Protein AF-A0A962HS28-F1 (afdb_monomer)

Radius of gyration: 61.49 Å; Cα contacts (8 Å, |Δi|>4): 26; chains: 1; bounding box: 131×37×150 Å

Foldseek 3Di:
DDDDDDDDDDDDDDDDDDDDDDDDDDDDPDDDDDDDPPPVVVVVVVVVVVVVVVCVVVVVVVVPPDDPDDDDDDDDDDDDDDDDPDDFAWPDAPDDPPDDDDPPDDGTDTDD

pLDDT: mean 78.79, std 16.33, range [39.31, 96.62]

Mean predicted aligned error: 19.33 Å

Solvent-accessible surface area (backbone atoms only — not comparable to full-atom values): 8272 Å² total; per-residue (Å²): 136,92,80,85,82,88,78,86,80,91,82,89,84,84,89,82,85,88,88,82,88,77,85,82,75,84,80,75,95,76,73,76,92,83,88,75,76,87,58,61,65,59,51,53,54,50,52,52,50,52,51,53,52,50,51,51,52,52,51,50,54,58,70,66,50,75,74,81,84,82,83,85,81,83,91,84,75,94,81,81,87,88,74,77,96,63,96,58,48,79,70,44,77,73,66,61,93,89,60,88,80,58,95,90,60,78,53,64,44,72,46,126

Structure (mmCIF, N/CA/C/O backbone):
data_AF-A0A962HS28-F1
#
_entry.id   AF-A0A962HS28-F1
#
loop_
_atom_site.group_PDB
_atom_site.id
_atom_site.type_symbol
_atom_site.label_atom_id
_atom_site.label_alt_id
_atom_site.label_comp_id
_atom_site.label_asym_id
_atom_site.label_entity_id
_atom_site.label_seq_id
_atom_site.pdbx_PDB_ins_code
_atom_site.Cartn_x
_atom_site.Cartn_y
_atom_site.Cartn_z
_atom_site.occupancy
_atom_site.B_iso_or_equiv
_atom_site.auth_seq_id
_atom_site.auth_comp_id
_atom_site.auth_asym_id
_atom_site.auth_atom_id
_atom_site.pdbx_PDB_model_num
ATOM 1 N N . MET A 1 1 ? 112.274 -10.696 -105.147 1.00 39.31 1 MET A N 1
ATOM 2 C CA . MET A 1 1 ? 111.661 -9.744 -106.093 1.00 39.31 1 MET A CA 1
ATOM 3 C C . MET A 1 1 ? 110.354 -10.392 -106.509 1.00 39.31 1 MET A C 1
ATOM 5 O O . MET A 1 1 ? 110.394 -11.550 -106.894 1.00 39.31 1 MET A O 1
ATOM 9 N N . SER A 1 2 ? 109.235 -9.746 -106.188 1.00 45.59 2 SER A N 1
ATOM 10 C CA . SER A 1 2 ? 107.876 -10.298 -106.221 1.00 45.59 2 SER A CA 1
ATOM 11 C C . SER A 1 2 ? 107.462 -10.782 -107.602 1.00 45.59 2 SER A C 1
ATOM 13 O O . SER A 1 2 ? 107.682 -10.041 -108.546 1.00 45.59 2 SER A O 1
ATOM 15 N N . GLU A 1 3 ? 106.773 -11.921 -107.669 1.00 48.97 3 GLU A N 1
ATOM 16 C CA . GLU A 1 3 ? 105.760 -12.237 -108.684 1.00 48.97 3 GLU A CA 1
ATOM 17 C C . GLU A 1 3 ? 104.907 -13.400 -108.146 1.00 48.97 3 GLU A C 1
ATOM 19 O O . GLU A 1 3 ? 105.395 -14.502 -107.913 1.00 48.97 3 GLU A O 1
ATOM 24 N N . SER A 1 4 ? 103.651 -13.102 -107.811 1.00 51.66 4 SER A N 1
ATOM 25 C CA . SER A 1 4 ? 102.660 -14.042 -107.285 1.00 51.66 4 SER A CA 1
ATOM 26 C C . SER A 1 4 ? 101.975 -14.781 -108.432 1.00 51.66 4 SER A C 1
ATOM 28 O O . SER A 1 4 ? 101.343 -14.149 -109.280 1.00 51.66 4 SER A O 1
ATOM 30 N N . GLU A 1 5 ? 102.090 -16.108 -108.422 1.00 54.47 5 GLU A N 1
ATOM 31 C CA . GLU A 1 5 ? 101.450 -17.031 -109.356 1.00 54.47 5 GLU A CA 1
ATOM 32 C C . GLU A 1 5 ? 99.915 -17.008 -109.279 1.00 54.47 5 GLU A C 1
ATOM 34 O O . GLU A 1 5 ? 99.293 -17.122 -108.223 1.00 54.47 5 GLU A O 1
ATOM 39 N N . THR A 1 6 ? 99.339 -16.912 -110.471 1.00 57.06 6 THR A N 1
ATOM 40 C CA . THR A 1 6 ? 98.038 -17.403 -110.925 1.00 57.06 6 THR A CA 1
ATOM 41 C C . THR A 1 6 ? 97.716 -18.826 -110.455 1.00 57.06 6 THR A C 1
ATOM 43 O O . THR A 1 6 ? 98.525 -19.727 -110.647 1.00 57.06 6 THR A O 1
ATOM 46 N N . SER A 1 7 ? 96.478 -19.069 -110.005 1.00 55.09 7 SER A N 1
ATOM 47 C CA . SER A 1 7 ? 95.701 -20.282 -110.335 1.00 55.09 7 SER A CA 1
ATOM 48 C C . SER A 1 7 ? 94.242 -20.138 -109.885 1.00 55.09 7 SER A C 1
ATOM 50 O O . SER A 1 7 ? 93.954 -20.052 -108.695 1.00 55.09 7 SER A O 1
ATOM 52 N N . GLY A 1 8 ? 93.316 -20.109 -110.851 1.00 52.88 8 GLY A N 1
ATOM 53 C CA . GLY A 1 8 ? 91.923 -20.539 -110.634 1.00 52.88 8 GLY A CA 1
ATOM 54 C C . GLY A 1 8 ? 91.839 -22.080 -110.645 1.00 52.88 8 GLY A C 1
ATOM 55 O O . GLY A 1 8 ? 92.879 -22.714 -110.463 1.00 52.88 8 GLY A O 1
ATOM 56 N N . PRO A 1 9 ? 90.700 -22.726 -110.973 1.00 56.81 9 PRO A N 1
ATOM 57 C CA . PRO A 1 9 ? 89.379 -22.177 -111.295 1.00 56.81 9 PRO A CA 1
ATOM 58 C C . PRO A 1 9 ? 88.183 -22.979 -110.695 1.00 56.81 9 PRO A C 1
ATOM 60 O O . PRO A 1 9 ? 88.342 -24.030 -110.085 1.00 56.81 9 PRO A O 1
ATOM 63 N N . ASP A 1 10 ? 86.984 -22.423 -110.881 1.00 52.59 10 ASP A N 1
ATOM 64 C CA . ASP A 1 10 ? 85.678 -23.061 -111.145 1.00 52.59 10 ASP A CA 1
ATOM 65 C C . ASP A 1 10 ? 85.359 -24.491 -110.635 1.00 52.59 10 ASP A C 1
ATOM 67 O O . ASP A 1 10 ? 85.897 -25.488 -111.117 1.00 52.59 10 ASP A O 1
ATOM 71 N N . ALA A 1 11 ? 84.330 -24.593 -109.780 1.00 57.75 11 ALA A N 1
ATOM 72 C CA . ALA A 1 11 ? 83.469 -25.775 -109.677 1.00 57.75 11 ALA A CA 1
ATOM 73 C C . ALA A 1 11 ? 82.067 -25.399 -109.154 1.00 57.75 11 ALA A C 1
ATOM 75 O O . ALA A 1 11 ? 81.815 -25.314 -107.953 1.00 57.75 11 ALA A O 1
ATOM 76 N N . GLN A 1 12 ? 81.159 -25.177 -110.107 1.00 55.53 12 GLN A N 1
ATOM 77 C CA . GLN A 1 12 ? 79.698 -25.304 -110.029 1.00 55.53 12 GLN A CA 1
ATOM 78 C C . GLN A 1 12 ? 79.141 -26.146 -108.854 1.00 55.53 12 GLN A C 1
ATOM 80 O O . GLN A 1 12 ? 79.532 -27.301 -108.688 1.00 55.53 12 GLN A O 1
ATOM 85 N N . ARG A 1 13 ? 78.034 -25.693 -108.236 1.00 58.25 13 ARG A N 1
ATOM 86 C CA . ARG A 1 13 ? 76.673 -26.152 -108.614 1.00 58.25 13 ARG A CA 1
ATOM 87 C C . ARG A 1 13 ? 75.525 -25.346 -107.955 1.00 58.25 13 ARG A C 1
ATOM 89 O O . ARG A 1 13 ? 75.771 -24.659 -106.969 1.00 58.25 13 ARG A O 1
ATOM 96 N N . PRO A 1 14 ? 74.312 -25.394 -108.550 1.00 58.03 14 PRO A N 1
ATOM 97 C CA . PRO A 1 14 ? 73.219 -24.436 -108.370 1.00 58.03 14 PRO A CA 1
ATOM 98 C C . PRO A 1 14 ? 72.069 -24.963 -107.482 1.00 58.03 14 PRO A C 1
ATOM 100 O O . PRO A 1 14 ? 72.116 -26.097 -107.014 1.00 58.03 14 PRO A O 1
ATOM 103 N N . ASP A 1 15 ? 71.024 -24.132 -107.360 1.00 49.59 15 ASP A N 1
ATOM 104 C CA . ASP A 1 15 ? 69.673 -24.411 -106.833 1.00 49.59 15 ASP A CA 1
ATOM 105 C C . ASP A 1 15 ? 69.594 -24.464 -105.285 1.00 49.59 15 ASP A C 1
ATOM 107 O O . ASP A 1 15 ? 70.448 -25.033 -104.623 1.00 49.59 15 ASP A O 1
ATOM 111 N N . THR A 1 16 ? 68.657 -23.833 -104.570 1.00 58.38 16 THR A N 1
ATOM 112 C CA . THR A 1 16 ? 67.208 -23.696 -104.782 1.00 58.38 16 THR A CA 1
ATOM 113 C C . THR A 1 16 ? 66.622 -22.583 -103.880 1.00 58.38 16 THR A C 1
ATOM 115 O O . THR A 1 16 ? 66.887 -22.574 -102.681 1.00 58.38 16 THR A O 1
ATOM 118 N N . THR A 1 17 ? 65.736 -21.745 -104.436 1.00 63.81 17 THR A N 1
ATOM 119 C CA . THR A 1 17 ? 64.476 -21.263 -103.805 1.00 63.81 17 THR A CA 1
ATOM 120 C C . THR A 1 17 ? 64.515 -20.293 -102.592 1.00 63.81 17 THR A C 1
ATOM 122 O O . THR A 1 17 ? 64.796 -20.710 -101.471 1.00 63.81 17 THR A O 1
ATOM 125 N N . PRO A 1 18 ? 64.059 -19.027 -102.742 1.00 68.00 18 PRO A N 1
ATOM 126 C CA . PRO A 1 18 ? 63.302 -18.298 -101.699 1.00 68.00 18 PRO A CA 1
ATOM 127 C C . PRO A 1 18 ? 61.800 -18.687 -101.788 1.00 68.00 18 PRO A C 1
ATOM 129 O O . PRO A 1 18 ? 61.447 -19.251 -102.826 1.00 68.00 18 PRO A O 1
ATOM 132 N N . PRO A 1 19 ? 60.840 -18.373 -100.878 1.00 61.12 19 PRO A N 1
ATOM 133 C CA . PRO A 1 19 ? 60.825 -17.707 -99.557 1.00 61.12 19 PRO A CA 1
ATOM 134 C C . PRO A 1 19 ? 59.983 -18.483 -98.487 1.00 61.12 19 PRO A C 1
ATOM 136 O O . PRO A 1 19 ? 59.256 -19.406 -98.835 1.00 61.12 19 PRO A O 1
ATOM 139 N N . VAL A 1 20 ? 59.970 -18.094 -97.198 1.00 61.47 20 VAL A N 1
ATOM 140 C CA . VAL A 1 20 ? 58.858 -18.460 -96.276 1.00 61.47 20 VAL A CA 1
ATOM 141 C C . VAL A 1 20 ? 58.537 -17.300 -95.331 1.00 61.47 20 VAL A C 1
ATOM 143 O O . VAL A 1 20 ? 59.221 -17.069 -94.334 1.00 61.47 20 VAL A O 1
ATOM 146 N N . ASP A 1 21 ? 57.456 -16.601 -95.668 1.00 58.47 21 ASP A N 1
ATOM 147 C CA . ASP A 1 21 ? 56.646 -15.775 -94.775 1.00 58.47 21 ASP A CA 1
ATOM 148 C C . ASP A 1 21 ? 56.059 -16.671 -93.668 1.00 58.47 21 ASP A C 1
ATOM 150 O O . ASP A 1 21 ? 55.417 -17.683 -93.960 1.00 58.47 21 ASP A O 1
ATOM 154 N N . ARG A 1 22 ? 56.277 -16.337 -92.391 1.00 65.00 22 ARG A N 1
ATOM 155 C CA . ARG A 1 22 ? 55.607 -17.007 -91.263 1.00 65.00 22 ARG A CA 1
ATOM 156 C C . ARG A 1 22 ? 54.424 -16.147 -90.817 1.00 65.00 22 ARG A C 1
ATOM 158 O O . ARG A 1 22 ? 54.663 -15.126 -90.173 1.00 65.00 22 ARG A O 1
ATOM 165 N N . PRO A 1 23 ? 53.163 -16.550 -91.052 1.00 65.00 23 PRO A N 1
ATOM 166 C CA . PRO A 1 23 ? 52.053 -15.964 -90.320 1.00 65.00 23 PRO A CA 1
ATOM 167 C C . PRO A 1 23 ? 52.155 -16.424 -88.860 1.00 65.00 23 PRO A C 1
ATOM 169 O O . PRO A 1 23 ? 52.009 -17.607 -88.552 1.00 65.00 23 PRO A O 1
ATOM 172 N N . ALA A 1 24 ? 52.447 -15.499 -87.945 1.00 61.28 24 ALA A N 1
ATOM 173 C CA . ALA A 1 24 ? 52.318 -15.759 -86.519 1.00 61.28 24 ALA A CA 1
ATOM 174 C C . ALA A 1 24 ? 50.823 -15.807 -86.171 1.00 61.28 24 ALA A C 1
ATOM 176 O O . ALA A 1 24 ? 50.148 -14.780 -86.136 1.00 61.28 24 ALA A O 1
ATOM 177 N N . MET A 1 25 ? 50.305 -17.012 -85.942 1.00 65.88 25 MET A N 1
ATOM 178 C CA . MET A 1 25 ? 49.001 -17.224 -85.321 1.00 65.88 25 MET A CA 1
ATOM 179 C C . MET A 1 25 ? 49.098 -16.808 -83.845 1.00 65.88 25 MET A C 1
ATOM 181 O O . MET A 1 25 ? 49.924 -17.382 -83.131 1.00 65.88 25 MET A O 1
ATOM 185 N N . PRO A 1 26 ? 48.304 -15.840 -83.351 1.00 74.62 26 PRO A N 1
ATOM 186 C CA . PRO A 1 26 ? 48.155 -15.672 -81.915 1.00 74.62 26 PRO A CA 1
ATOM 187 C C . PRO A 1 26 ? 47.438 -16.908 -81.340 1.00 74.62 26 PRO A C 1
ATOM 189 O O . PRO A 1 26 ? 46.423 -17.343 -81.897 1.00 74.62 26 PRO A O 1
ATOM 192 N N . PRO A 1 27 ? 47.967 -17.507 -80.260 1.00 68.19 27 PRO A N 1
ATOM 193 C CA . PRO A 1 27 ? 47.326 -18.615 -79.586 1.00 68.19 27 PRO A CA 1
ATOM 194 C C . PRO A 1 27 ? 46.126 -18.125 -78.778 1.00 68.19 27 PRO A C 1
ATOM 196 O O . PRO A 1 27 ? 46.158 -17.072 -78.153 1.00 68.19 27 PRO A O 1
ATOM 199 N N . ALA A 1 28 ? 45.132 -19.002 -78.764 1.00 57.41 28 ALA A N 1
ATOM 200 C CA . ALA A 1 28 ? 44.169 -19.193 -77.700 1.00 57.41 28 ALA A CA 1
ATOM 201 C C . ALA A 1 28 ? 43.117 -18.092 -77.491 1.00 57.41 28 ALA A C 1
ATOM 203 O O . ALA A 1 28 ? 43.352 -16.968 -77.058 1.00 57.41 28 ALA A O 1
ATOM 204 N N . LEU A 1 29 ? 41.886 -18.532 -77.732 1.00 64.94 29 LEU A N 1
ATOM 205 C CA . LEU A 1 29 ? 40.682 -18.086 -77.055 1.00 64.94 29 LEU A CA 1
ATOM 206 C C . LEU A 1 29 ? 40.863 -18.279 -75.534 1.00 64.94 29 LEU A C 1
ATOM 208 O O . LEU A 1 29 ? 40.321 -19.225 -74.971 1.00 64.94 29 LEU A O 1
ATOM 212 N N . GLU A 1 30 ? 41.648 -17.429 -74.876 1.00 63.03 30 GLU A N 1
ATOM 213 C CA . GLU A 1 30 ? 41.696 -17.368 -73.416 1.00 63.03 30 GLU A CA 1
ATOM 214 C C . GLU A 1 30 ? 40.734 -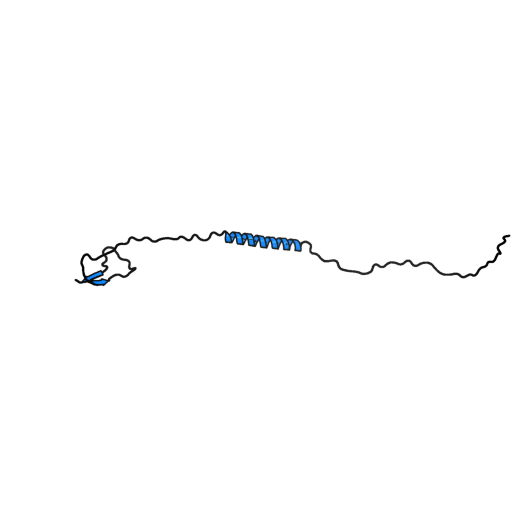16.296 -72.917 1.00 63.03 30 GLU A C 1
ATOM 216 O O . GLU A 1 30 ? 40.962 -15.090 -72.968 1.00 63.03 30 GLU A O 1
ATOM 221 N N . GLU A 1 31 ? 39.612 -16.841 -72.458 1.00 60.28 31 GLU A N 1
ATOM 222 C CA . GLU A 1 31 ? 38.940 -16.424 -71.240 1.00 60.28 31 GLU A CA 1
ATOM 223 C C . GLU A 1 31 ? 38.178 -15.102 -71.308 1.00 60.28 31 GLU A C 1
ATOM 225 O O . GLU A 1 31 ? 38.567 -14.038 -70.841 1.00 60.28 31 GLU A O 1
ATOM 230 N N . GLN A 1 32 ? 36.957 -15.273 -71.810 1.00 56.66 32 GLN A N 1
ATOM 231 C CA . GLN A 1 32 ? 35.786 -15.050 -70.968 1.00 56.66 32 GLN A CA 1
ATOM 232 C C . GLN A 1 32 ? 35.738 -13.670 -70.314 1.00 56.66 32 GLN A C 1
ATOM 234 O O . GLN A 1 32 ? 36.058 -13.440 -69.149 1.00 56.66 32 GLN A O 1
ATOM 239 N N . SER A 1 33 ? 35.134 -12.768 -71.076 1.00 61.59 33 SER A N 1
ATOM 240 C CA . SER A 1 33 ? 34.207 -11.792 -70.528 1.00 61.59 33 SER A CA 1
ATOM 241 C C . SER A 1 33 ? 33.413 -12.359 -69.335 1.00 61.59 33 SER A C 1
ATOM 243 O O . SER A 1 33 ? 32.653 -13.309 -69.500 1.00 61.59 33 SER A O 1
ATOM 245 N N . SER A 1 34 ? 33.560 -11.724 -68.165 1.00 59.41 34 SER A N 1
ATOM 246 C CA . SER A 1 34 ? 32.516 -11.420 -67.162 1.00 59.41 34 SER A CA 1
ATOM 247 C C . SER A 1 34 ? 32.980 -11.669 -65.723 1.00 59.41 34 SER A C 1
ATOM 249 O O . SER A 1 34 ? 32.848 -12.759 -65.174 1.00 59.41 34 SER A O 1
ATOM 251 N N . SER A 1 35 ? 33.460 -10.616 -65.061 1.00 63.06 35 SER A N 1
ATOM 252 C CA . SER A 1 35 ? 33.525 -10.570 -63.598 1.00 63.06 35 SER A CA 1
ATOM 253 C C . SER A 1 35 ? 33.578 -9.122 -63.110 1.00 63.06 35 SER A C 1
ATOM 255 O O . SER A 1 35 ? 34.652 -8.550 -62.950 1.00 63.06 35 SER A O 1
ATOM 257 N N . ALA A 1 36 ? 32.403 -8.508 -62.913 1.00 58.09 36 ALA A N 1
ATOM 258 C CA . ALA A 1 36 ? 32.094 -7.643 -61.763 1.00 58.09 36 ALA A CA 1
ATOM 259 C C . ALA A 1 36 ? 30.743 -6.923 -61.951 1.00 58.09 36 ALA A C 1
ATOM 261 O O . ALA A 1 36 ? 30.648 -6.023 -62.786 1.00 58.09 36 ALA A O 1
ATOM 262 N N . PRO A 1 37 ? 29.716 -7.171 -61.113 1.00 52.03 37 PRO A N 1
ATOM 263 C CA . PRO A 1 37 ? 28.681 -6.167 -60.920 1.00 52.03 37 PRO A CA 1
ATOM 264 C C . PRO A 1 37 ? 29.299 -5.020 -60.103 1.00 52.03 37 PRO A C 1
ATOM 266 O O . PRO A 1 37 ? 29.521 -5.132 -58.896 1.00 52.03 37 PRO A O 1
ATOM 269 N N . SER A 1 38 ? 29.622 -3.909 -60.762 1.00 60.88 38 SER A N 1
ATOM 270 C CA . SER A 1 38 ? 30.277 -2.731 -60.168 1.00 60.88 38 SER A CA 1
ATOM 271 C C . SER A 1 38 ? 29.313 -1.750 -59.470 1.00 60.88 38 SER A C 1
ATOM 273 O O . SER A 1 38 ? 29.744 -0.712 -58.970 1.00 60.88 38 SER A O 1
ATOM 275 N N . GLY A 1 39 ? 28.026 -2.099 -59.340 1.00 58.59 39 GLY A N 1
ATOM 276 C CA . GLY A 1 39 ? 27.026 -1.339 -58.570 1.00 58.59 39 GLY A CA 1
ATOM 277 C C . GLY A 1 39 ? 26.609 -1.997 -57.247 1.00 58.59 39 GLY A C 1
ATOM 278 O O . GLY A 1 39 ? 26.539 -1.326 -56.220 1.00 58.59 39 GLY A O 1
ATOM 279 N N . ALA A 1 40 ? 26.409 -3.3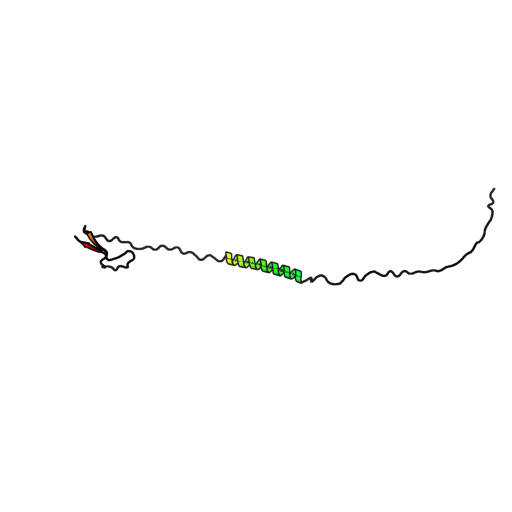19 -57.236 1.00 61.62 40 ALA A N 1
ATOM 280 C CA . ALA A 1 40 ? 25.837 -4.048 -56.095 1.00 61.62 40 ALA A CA 1
ATOM 281 C C . ALA A 1 40 ? 26.704 -3.977 -54.823 1.00 61.62 40 ALA A C 1
ATOM 283 O O . ALA A 1 40 ? 26.189 -3.827 -53.719 1.00 61.62 40 ALA A O 1
ATOM 284 N N . ARG A 1 41 ? 28.034 -3.990 -54.979 1.00 64.94 41 ARG A N 1
ATOM 285 C CA . ARG A 1 41 ? 29.012 -3.922 -53.874 1.00 64.94 41 ARG A CA 1
ATOM 286 C C . ARG A 1 41 ? 28.885 -2.643 -53.044 1.00 64.94 41 ARG A C 1
ATOM 288 O O . ARG A 1 41 ? 29.031 -2.666 -51.827 1.00 64.94 41 ARG A O 1
ATOM 295 N N . ARG A 1 42 ? 28.631 -1.517 -53.722 1.00 73.38 42 ARG A N 1
ATOM 296 C CA . ARG A 1 42 ? 28.510 -0.193 -53.095 1.00 73.38 42 ARG A CA 1
ATOM 297 C C . ARG A 1 42 ? 27.203 -0.086 -52.315 1.00 73.38 42 ARG A C 1
ATOM 299 O O . ARG A 1 42 ? 27.200 0.435 -51.208 1.00 73.38 42 ARG A O 1
ATOM 306 N N . TRP A 1 43 ? 26.125 -0.647 -52.861 1.00 80.12 43 TRP A N 1
ATOM 307 C CA . TRP A 1 43 ? 24.814 -0.671 -52.214 1.00 80.12 43 TRP A CA 1
ATOM 308 C C . TRP A 1 43 ? 24.801 -1.576 -50.983 1.00 80.12 43 TRP A C 1
ATOM 310 O O . TRP A 1 43 ? 24.219 -1.195 -49.977 1.00 80.12 43 TRP A O 1
ATOM 320 N N . VAL A 1 44 ? 25.520 -2.704 -51.007 1.00 85.00 44 VAL A N 1
ATOM 321 C CA . VAL A 1 44 ? 25.716 -3.545 -49.813 1.00 85.00 44 VAL A CA 1
ATOM 322 C C . VAL A 1 44 ? 26.405 -2.758 -48.693 1.00 85.00 44 VAL A C 1
ATOM 324 O O . VAL A 1 44 ? 25.949 -2.800 -47.557 1.00 85.00 44 VAL A O 1
ATOM 327 N N . GLY A 1 45 ? 27.447 -1.977 -49.003 1.00 87.50 45 GLY A N 1
ATOM 328 C CA . GLY A 1 45 ? 28.100 -1.113 -48.012 1.00 87.50 45 GLY A CA 1
ATOM 329 C C . GLY A 1 45 ? 27.161 -0.051 -47.429 1.00 87.50 45 GLY A C 1
ATOM 330 O O . GLY A 1 45 ? 27.119 0.135 -46.214 1.00 87.50 45 GLY A O 1
ATOM 331 N N . VAL A 1 46 ? 26.362 0.600 -48.280 1.00 91.06 46 VAL A N 1
ATOM 332 C CA . VAL A 1 46 ? 25.364 1.593 -47.848 1.00 91.06 46 VAL A CA 1
ATOM 333 C C . VAL A 1 46 ? 24.293 0.955 -46.964 1.00 91.06 46 VAL A C 1
ATOM 335 O O . VAL A 1 46 ? 23.985 1.496 -45.908 1.00 91.06 46 VAL A O 1
ATOM 338 N N . VAL A 1 47 ? 23.765 -0.211 -47.342 1.00 93.00 47 VAL A N 1
ATOM 339 C CA . VAL A 1 47 ? 22.764 -0.943 -46.549 1.00 93.00 47 VAL A CA 1
ATOM 340 C C . VAL A 1 47 ? 23.325 -1.316 -45.178 1.00 93.00 47 VAL A C 1
ATOM 342 O O . VAL A 1 47 ? 22.660 -1.083 -44.172 1.00 93.00 47 VAL A O 1
ATOM 345 N N . THR A 1 48 ? 24.563 -1.809 -45.108 1.00 93.19 48 THR A N 1
ATOM 346 C CA . THR A 1 48 ? 25.217 -2.120 -43.829 1.00 93.19 48 THR A CA 1
ATOM 347 C C . THR A 1 48 ? 25.351 -0.881 -42.946 1.00 93.19 48 THR A C 1
ATOM 349 O O . THR A 1 48 ? 25.025 -0.940 -41.763 1.00 93.19 48 THR A O 1
ATOM 352 N N . ILE A 1 49 ? 25.769 0.258 -43.507 1.00 94.81 49 ILE A N 1
ATOM 353 C CA . ILE A 1 49 ? 25.870 1.520 -42.757 1.00 94.81 49 ILE A CA 1
ATOM 354 C C . ILE A 1 49 ? 24.496 1.956 -42.243 1.00 94.81 49 ILE A C 1
ATOM 356 O O . ILE A 1 49 ? 24.371 2.302 -41.073 1.00 94.81 49 ILE A O 1
ATOM 360 N N . VAL A 1 50 ? 23.457 1.901 -43.080 1.00 95.69 50 VAL A N 1
ATOM 361 C CA . VAL A 1 50 ? 22.088 2.269 -42.687 1.00 95.69 50 VAL A CA 1
ATOM 362 C C . VAL A 1 50 ? 21.583 1.380 -41.553 1.00 95.69 50 VAL A C 1
ATOM 364 O O . VAL A 1 50 ? 21.002 1.892 -40.600 1.00 95.69 50 VAL A O 1
ATOM 367 N N . ILE A 1 51 ? 21.847 0.072 -41.609 1.00 95.94 51 ILE A N 1
ATOM 368 C CA . ILE A 1 51 ? 21.491 -0.859 -40.532 1.00 95.94 51 ILE A CA 1
ATOM 369 C C . ILE A 1 51 ? 22.199 -0.457 -39.236 1.00 95.94 51 ILE A C 1
ATOM 371 O O . ILE A 1 51 ? 21.540 -0.282 -38.215 1.00 95.94 51 ILE A O 1
ATOM 375 N N . VAL A 1 52 ? 23.517 -0.251 -39.274 1.00 96.19 52 VAL A N 1
ATOM 376 C CA . VAL A 1 52 ? 24.300 0.133 -38.088 1.00 96.19 52 VAL A CA 1
ATOM 377 C C . VAL A 1 52 ? 23.792 1.449 -37.496 1.00 96.19 52 VAL A C 1
ATOM 379 O O . VAL A 1 52 ? 23.547 1.527 -36.294 1.00 96.19 52 VAL A O 1
ATOM 382 N N . VAL A 1 53 ? 23.562 2.464 -38.330 1.00 96.62 53 VAL A N 1
ATOM 383 C CA . VAL A 1 53 ? 23.017 3.756 -37.891 1.00 96.62 53 VAL A CA 1
ATOM 384 C C . VAL A 1 53 ? 21.626 3.583 -37.286 1.00 96.62 53 VAL A C 1
ATOM 386 O O . VAL A 1 53 ? 21.354 4.143 -36.229 1.00 96.62 53 VAL A O 1
ATOM 389 N N . SER A 1 54 ? 20.761 2.769 -37.893 1.00 95.50 54 SER A N 1
ATOM 390 C CA . SER A 1 54 ? 19.426 2.494 -37.359 1.00 95.50 54 SER A CA 1
ATOM 391 C C . SER A 1 54 ? 19.493 1.831 -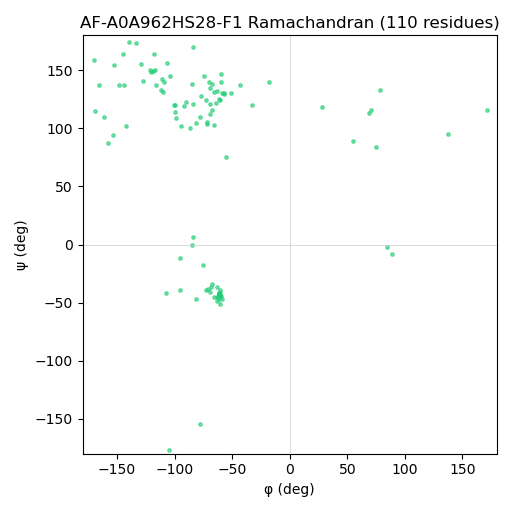35.983 1.00 95.50 54 SER A C 1
ATOM 393 O O . SER A 1 54 ? 18.749 2.223 -35.088 1.00 95.50 54 SER A O 1
ATOM 395 N N . PHE A 1 55 ? 20.394 0.866 -35.782 1.00 96.56 55 PHE A N 1
ATOM 396 C CA . PHE A 1 55 ? 20.606 0.241 -34.474 1.00 96.56 55 PHE A CA 1
ATOM 397 C C . PHE A 1 55 ? 21.064 1.255 -33.425 1.00 96.56 55 PHE A C 1
ATOM 399 O O . PHE A 1 55 ? 20.548 1.251 -32.308 1.00 96.56 55 PHE A O 1
ATOM 406 N N . ILE A 1 56 ? 21.985 2.151 -33.788 1.00 96.31 56 ILE A N 1
ATOM 407 C CA . ILE A 1 56 ? 22.465 3.211 -32.894 1.00 96.31 56 ILE A CA 1
ATOM 408 C C . ILE A 1 56 ? 21.318 4.155 -32.522 1.00 96.31 56 ILE A C 1
ATOM 410 O O . ILE A 1 56 ? 21.112 4.425 -31.343 1.00 96.31 56 ILE A O 1
ATOM 414 N N . VAL A 1 57 ? 20.541 4.621 -33.503 1.00 96.19 57 VAL A N 1
ATOM 415 C CA . VAL A 1 57 ? 19.414 5.540 -33.275 1.00 96.19 57 VAL A CA 1
ATOM 416 C C . VAL A 1 57 ? 18.353 4.900 -32.381 1.00 96.19 57 VAL A C 1
ATOM 418 O O . VAL A 1 57 ? 17.908 5.527 -31.422 1.00 96.19 57 VAL A O 1
ATOM 421 N N . VAL A 1 58 ? 17.969 3.650 -32.654 1.00 95.38 58 VAL A N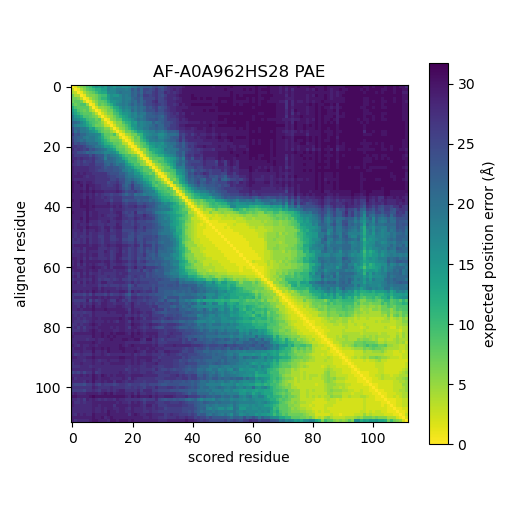 1
ATOM 422 C CA . VAL A 1 58 ? 16.961 2.928 -31.863 1.00 95.38 58 VAL A CA 1
ATOM 423 C C . VAL A 1 58 ? 17.461 2.663 -30.445 1.00 95.38 58 VAL A C 1
ATOM 425 O O . VAL A 1 58 ? 16.730 2.906 -29.487 1.00 95.38 58 VAL A O 1
ATOM 428 N N . GLY A 1 59 ? 18.706 2.205 -30.298 1.00 93.12 59 GLY A N 1
ATOM 429 C CA . GLY A 1 59 ? 19.309 1.957 -28.990 1.00 93.12 59 GLY A CA 1
ATOM 430 C C . GLY A 1 59 ? 19.393 3.230 -28.153 1.00 93.12 59 GLY A C 1
ATOM 431 O O . GLY A 1 59 ? 19.052 3.218 -26.974 1.00 93.12 59 GLY A O 1
ATOM 432 N N . LEU A 1 60 ? 19.766 4.347 -28.778 1.00 93.25 60 LEU A N 1
ATOM 433 C CA . LEU A 1 60 ? 19.869 5.637 -28.113 1.00 93.25 60 LEU A CA 1
ATOM 434 C C . LEU A 1 60 ? 18.492 6.195 -27.726 1.00 93.25 60 LEU A C 1
ATOM 436 O O . LEU A 1 60 ? 18.315 6.688 -26.616 1.00 93.25 60 LEU A O 1
ATOM 440 N N . TRP A 1 61 ? 17.496 6.058 -28.603 1.00 93.81 61 TRP A N 1
ATOM 441 C CA . TRP A 1 61 ? 16.115 6.431 -28.299 1.00 93.81 61 TRP A CA 1
ATOM 442 C C . TRP A 1 61 ? 15.548 5.627 -27.124 1.00 93.81 61 TRP A C 1
ATOM 444 O O . TRP A 1 61 ? 14.898 6.192 -26.247 1.00 93.81 61 TRP A O 1
ATOM 454 N N . LEU A 1 62 ? 15.831 4.321 -27.076 1.00 88.50 62 LEU A N 1
ATOM 455 C CA . LEU A 1 62 ? 15.388 3.454 -25.989 1.00 88.50 62 LEU A CA 1
ATOM 456 C C . LEU A 1 62 ? 16.131 3.748 -24.678 1.00 88.50 62 LEU A C 1
ATOM 458 O O . LEU A 1 62 ? 15.508 3.748 -23.623 1.00 88.50 62 LEU A O 1
ATOM 462 N N . ALA A 1 63 ? 17.429 4.053 -24.739 1.00 86.44 63 ALA A N 1
ATOM 463 C CA . ALA A 1 63 ? 18.228 4.430 -23.572 1.00 86.44 63 ALA A CA 1
ATOM 464 C C . ALA A 1 63 ? 17.819 5.791 -22.985 1.00 86.44 63 ALA A C 1
ATOM 466 O O . ALA A 1 63 ? 17.858 5.979 -21.773 1.00 86.44 63 ALA A O 1
ATOM 467 N N . PHE A 1 64 ? 17.397 6.732 -23.833 1.00 87.12 64 PHE A N 1
ATOM 468 C CA . PHE A 1 64 ? 16.867 8.027 -23.401 1.00 87.12 64 PHE A CA 1
ATOM 469 C C . PHE A 1 64 ? 15.380 8.001 -23.052 1.00 87.12 64 PHE A C 1
ATOM 471 O O . PHE A 1 64 ? 14.830 9.029 -22.648 1.00 87.12 64 PHE A O 1
ATOM 478 N N . ARG A 1 65 ? 14.706 6.852 -23.176 1.00 83.88 65 ARG A N 1
ATOM 479 C CA . ARG A 1 65 ? 13.354 6.698 -22.652 1.00 83.88 65 ARG A CA 1
ATOM 480 C C . ARG A 1 65 ? 13.444 6.806 -21.131 1.00 83.88 65 ARG A C 1
ATOM 482 O O . ARG A 1 65 ? 13.893 5.875 -20.469 1.00 83.88 65 ARG A O 1
ATOM 489 N N . ALA A 1 66 ? 13.048 7.964 -20.604 1.00 77.19 66 ALA A N 1
ATOM 490 C CA . ALA A 1 66 ? 13.089 8.232 -19.176 1.00 77.19 66 ALA A CA 1
ATOM 491 C C . ALA A 1 66 ? 12.387 7.093 -18.411 1.00 77.19 66 ALA A C 1
ATOM 493 O O . ALA A 1 66 ? 11.276 6.702 -18.799 1.00 77.19 66 ALA A O 1
ATOM 494 N N . PRO A 1 67 ? 13.027 6.530 -17.371 1.00 74.75 67 PRO A N 1
ATOM 495 C CA . PRO A 1 67 ? 12.373 5.556 -16.514 1.00 74.75 67 PRO A CA 1
ATOM 496 C C . PRO A 1 67 ? 11.139 6.201 -15.877 1.00 74.75 67 PRO A C 1
ATOM 498 O O . PRO A 1 67 ? 11.122 7.405 -15.627 1.00 74.75 67 PRO A O 1
ATOM 501 N N . ALA A 1 68 ? 10.090 5.408 -15.655 1.00 78.75 68 ALA A N 1
ATOM 502 C CA . ALA A 1 68 ? 8.897 5.901 -14.979 1.00 78.75 68 ALA A CA 1
ATOM 503 C C . ALA A 1 68 ? 9.284 6.452 -13.600 1.00 78.75 68 ALA A C 1
ATOM 505 O O . ALA A 1 68 ? 9.988 5.775 -12.846 1.00 78.75 68 ALA A O 1
ATOM 506 N N . ASP A 1 69 ? 8.826 7.662 -13.282 1.00 79.94 69 ASP A N 1
ATOM 507 C CA . ASP A 1 69 ? 9.075 8.256 -11.973 1.00 79.94 69 ASP A CA 1
ATOM 508 C C . ASP A 1 69 ? 8.470 7.373 -10.879 1.00 79.94 69 ASP A C 1
ATOM 510 O O . ASP A 1 69 ? 7.277 7.055 -10.880 1.00 79.94 69 ASP A O 1
ATOM 514 N N . VAL A 1 70 ? 9.313 6.964 -9.932 1.00 80.19 70 VAL A N 1
ATOM 515 C CA . VAL A 1 70 ? 8.889 6.184 -8.770 1.00 80.19 70 VAL A CA 1
ATOM 516 C C . VAL A 1 70 ? 8.443 7.161 -7.690 1.00 80.19 70 VAL A C 1
ATOM 518 O O . VAL A 1 70 ? 9.263 7.740 -6.979 1.00 80.19 70 VAL A O 1
ATOM 521 N N . VAL A 1 71 ? 7.129 7.350 -7.565 1.00 84.94 71 VAL A N 1
ATOM 522 C CA . VAL A 1 71 ? 6.547 8.188 -6.512 1.00 84.94 71 VAL A CA 1
ATOM 523 C C . VAL A 1 71 ? 6.553 7.410 -5.199 1.00 84.94 71 VAL A C 1
ATOM 525 O O . VAL A 1 71 ? 5.809 6.446 -5.026 1.00 84.94 71 VAL A O 1
ATOM 528 N N . GLN A 1 72 ? 7.407 7.830 -4.268 1.00 87.00 72 GLN A N 1
ATOM 529 C CA . GLN A 1 72 ? 7.409 7.334 -2.895 1.00 87.00 72 GLN A CA 1
ATOM 530 C C . GLN A 1 72 ? 6.482 8.214 -2.053 1.00 87.00 72 GLN A C 1
ATOM 532 O O . GLN A 1 72 ? 6.661 9.429 -1.994 1.00 87.00 72 GLN A O 1
ATOM 537 N N . GLY A 1 73 ? 5.478 7.605 -1.425 1.00 88.19 73 GLY A N 1
ATOM 538 C CA . GLY A 1 73 ? 4.519 8.287 -0.557 1.00 88.19 73 GLY A CA 1
ATOM 539 C C . GLY A 1 73 ? 4.580 7.751 0.869 1.00 88.19 73 GLY A C 1
ATOM 540 O O . GLY A 1 73 ? 4.857 6.571 1.081 1.00 88.19 73 GLY A O 1
ATOM 541 N N . MET A 1 74 ? 4.295 8.617 1.839 1.00 90.69 74 MET A N 1
ATOM 542 C CA . MET A 1 74 ? 4.111 8.249 3.242 1.00 90.69 74 MET A CA 1
ATOM 543 C C . MET A 1 74 ? 2.643 8.452 3.613 1.00 90.69 74 MET A C 1
ATOM 545 O O . MET A 1 74 ? 2.061 9.485 3.286 1.00 90.69 74 MET A O 1
ATOM 549 N N . ALA A 1 75 ? 2.048 7.459 4.271 1.00 88.62 75 ALA A N 1
ATOM 550 C CA . ALA A 1 75 ? 0.729 7.592 4.870 1.00 88.62 75 ALA A CA 1
ATOM 551 C C . ALA A 1 75 ? 0.904 8.050 6.320 1.00 88.62 75 ALA A C 1
ATOM 553 O O . ALA A 1 75 ? 1.541 7.347 7.103 1.00 88.62 75 ALA A O 1
ATOM 554 N N . ASP A 1 76 ? 0.358 9.218 6.648 1.00 90.00 76 ASP A N 1
ATOM 555 C CA . ASP A 1 76 ? 0.271 9.721 8.018 1.00 90.00 76 ASP A CA 1
ATOM 556 C C . ASP A 1 76 ? -1.168 9.566 8.527 1.00 90.00 76 ASP A C 1
ATOM 558 O O . ASP A 1 76 ? -2.121 9.664 7.745 1.00 90.00 76 ASP A O 1
ATOM 562 N N . ALA A 1 77 ? -1.327 9.270 9.813 1.00 90.88 77 ALA A N 1
ATOM 563 C CA . ALA A 1 77 ? -2.626 9.023 10.424 1.00 90.88 77 ALA A CA 1
ATOM 564 C C . ALA A 1 77 ? -2.673 9.563 11.852 1.00 90.88 77 ALA A C 1
ATOM 566 O O . ALA A 1 77 ? -1.765 9.332 12.653 1.00 90.88 77 ALA A O 1
ATOM 567 N N . ASP A 1 78 ? -3.787 10.210 12.192 1.00 92.06 78 ASP A N 1
ATOM 568 C CA . ASP A 1 78 ? -4.041 10.652 13.557 1.00 92.06 78 ASP A CA 1
ATOM 569 C C . ASP A 1 78 ? -4.161 9.435 14.482 1.00 92.06 78 ASP A C 1
ATOM 571 O O . ASP A 1 78 ? -5.008 8.557 14.289 1.00 92.06 78 ASP A O 1
ATOM 575 N N . SER A 1 79 ? -3.308 9.384 15.506 1.00 92.19 79 SER A N 1
ATOM 576 C CA . SER A 1 79 ? -3.295 8.300 16.487 1.00 92.19 79 SER A CA 1
ATOM 577 C C . SER A 1 79 ? -3.782 8.793 17.844 1.00 92.19 79 SER A C 1
ATOM 579 O O . SER A 1 79 ? -3.342 9.818 18.364 1.00 92.19 79 SER A O 1
ATOM 581 N N . ILE A 1 80 ? -4.711 8.040 18.430 1.00 91.94 80 ILE A N 1
ATOM 582 C CA . ILE A 1 80 ? -5.223 8.287 19.777 1.00 91.94 80 ILE A CA 1
ATOM 583 C C . ILE A 1 80 ? -5.108 7.011 20.603 1.00 91.94 80 ILE A C 1
ATOM 585 O O . ILE A 1 80 ? -5.365 5.913 20.112 1.00 91.94 80 ILE A O 1
ATOM 589 N N . ASN A 1 81 ? -4.732 7.150 21.874 1.00 91.31 81 ASN A N 1
ATOM 590 C CA . ASN A 1 81 ? -4.728 6.040 22.819 1.00 91.31 81 ASN A CA 1
ATOM 591 C C . ASN A 1 81 ? -5.979 6.120 23.700 1.00 91.31 81 ASN A C 1
ATOM 593 O O . ASN A 1 81 ? -6.189 7.108 24.405 1.00 91.31 81 ASN A O 1
ATOM 597 N 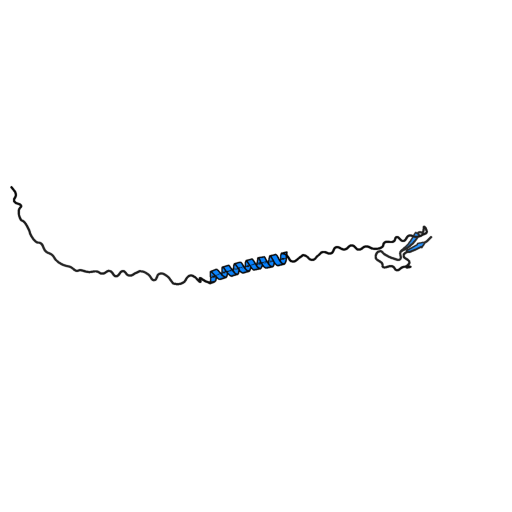N . VAL A 1 82 ? -6.813 5.082 23.647 1.00 90.31 82 VAL A N 1
ATOM 598 C CA . VAL A 1 82 ? -8.044 4.986 24.436 1.00 90.31 82 VAL A CA 1
ATOM 599 C C . VAL A 1 82 ? -7.778 4.102 25.649 1.00 90.31 82 VAL A C 1
ATOM 601 O O . VAL A 1 82 ? -7.541 2.906 25.510 1.00 90.31 82 VAL A O 1
ATOM 604 N N . SER A 1 83 ? -7.837 4.690 26.844 1.00 90.44 83 SER A N 1
ATOM 605 C CA . SER A 1 83 ? -7.602 3.996 28.115 1.00 90.44 83 SER A CA 1
ATOM 606 C C . SER A 1 83 ? -8.823 4.072 29.033 1.00 90.44 83 SER A C 1
ATOM 608 O O . SER A 1 83 ? -9.577 5.047 29.018 1.00 90.44 83 SER A O 1
ATOM 610 N N . ALA A 1 84 ? -9.015 3.037 29.853 1.00 91.31 84 ALA A N 1
ATOM 611 C CA . ALA A 1 84 ? -10.075 3.003 30.853 1.00 91.31 84 ALA A CA 1
ATOM 612 C C . ALA A 1 84 ? -9.789 3.991 31.994 1.00 91.31 84 ALA A C 1
ATOM 614 O O . ALA A 1 84 ? -8.663 4.102 32.471 1.00 91.31 84 ALA A O 1
ATOM 615 N N . LYS A 1 85 ? -10.828 4.686 32.472 1.00 91.38 85 LYS A N 1
ATOM 616 C CA . LYS A 1 85 ? -10.715 5.628 33.601 1.00 91.38 85 LYS A CA 1
ATOM 617 C C . LYS A 1 85 ? -10.594 4.926 34.963 1.00 91.38 85 LYS A C 1
ATOM 619 O O . LYS A 1 85 ? -10.201 5.553 35.942 1.00 91.38 85 LYS A O 1
ATOM 624 N N . ILE A 1 86 ? -10.960 3.649 35.025 1.00 90.81 86 ILE A N 1
ATOM 625 C CA . ILE A 1 86 ? -10.955 2.818 36.232 1.00 90.81 86 ILE A CA 1
ATOM 626 C C . ILE A 1 86 ? -10.056 1.597 36.028 1.00 90.81 86 ILE A C 1
ATOM 628 O O . ILE A 1 86 ? -9.932 1.095 34.910 1.00 90.81 86 ILE A O 1
ATOM 632 N N . SER A 1 87 ? -9.463 1.103 37.113 1.00 88.94 87 SER A N 1
ATOM 633 C CA . SER A 1 87 ? -8.712 -0.155 37.117 1.00 88.94 87 SER A CA 1
ATOM 634 C C . SER A 1 87 ? -9.688 -1.325 37.228 1.00 88.94 87 SER A C 1
ATOM 636 O O . SER A 1 87 ? -10.230 -1.567 38.302 1.00 88.94 87 SER A O 1
ATOM 638 N N . ALA A 1 88 ? -9.923 -2.031 36.126 1.00 90.25 88 ALA A N 1
ATOM 639 C CA . ALA A 1 88 ? -10.826 -3.181 36.044 1.00 90.25 88 ALA A CA 1
ATOM 640 C C . ALA A 1 88 ? -10.270 -4.227 35.061 1.00 90.25 88 ALA A C 1
ATOM 642 O O . ALA A 1 88 ? -9.364 -3.926 34.276 1.00 90.25 88 ALA A O 1
ATOM 643 N N . ARG A 1 89 ? -10.782 -5.465 35.096 1.00 92.31 89 ARG A N 1
ATOM 644 C CA . ARG A 1 89 ? -10.347 -6.527 34.174 1.00 92.31 89 ARG A CA 1
ATOM 645 C C . ARG A 1 89 ? -11.120 -6.423 32.861 1.00 92.31 89 ARG A C 1
ATOM 647 O O . ARG A 1 89 ? -12.331 -6.239 32.869 1.00 92.31 89 ARG A O 1
ATOM 654 N N . VAL A 1 90 ? -10.439 -6.596 31.726 1.00 91.25 90 VAL A N 1
ATOM 655 C CA . VAL A 1 90 ? -11.117 -6.712 30.424 1.00 91.25 90 VAL A CA 1
ATOM 656 C C . VAL A 1 90 ? -11.902 -8.021 30.392 1.00 91.25 90 VAL A C 1
ATOM 658 O O . VAL A 1 90 ? -11.313 -9.099 30.457 1.00 91.25 90 VAL A O 1
ATOM 661 N N . SER A 1 91 ? -13.224 -7.915 30.298 1.00 93.50 91 SER A N 1
ATOM 662 C CA . SER A 1 91 ? -14.130 -9.055 30.153 1.00 93.50 91 SER A CA 1
ATOM 663 C C . SER A 1 91 ? -14.184 -9.515 28.700 1.00 93.50 91 SER A C 1
ATOM 665 O O . SER A 1 91 ? -14.027 -10.700 28.398 1.00 93.50 91 SER A O 1
ATOM 667 N N . LYS A 1 92 ? -14.339 -8.560 27.773 1.00 92.75 92 LYS A N 1
ATOM 668 C CA . LYS A 1 92 ? -14.497 -8.849 26.348 1.00 92.75 92 LYS A CA 1
ATOM 669 C C . LYS A 1 92 ? -13.907 -7.752 25.471 1.00 92.75 92 LYS A C 1
ATOM 671 O O . LYS A 1 92 ? -14.131 -6.569 25.712 1.00 92.75 92 LYS A O 1
ATOM 676 N N . LEU A 1 93 ? -13.202 -8.161 24.417 1.00 93.38 93 LEU A N 1
ATOM 677 C CA . LEU A 1 93 ? -12.741 -7.287 23.339 1.00 93.38 93 LEU A CA 1
ATOM 678 C C . LEU A 1 93 ? -13.701 -7.432 22.151 1.00 93.38 93 LEU A C 1
ATOM 680 O O . LEU A 1 93 ? -13.901 -8.541 21.653 1.00 93.38 93 LEU A O 1
ATOM 684 N N . LEU A 1 94 ? -14.335 -6.335 21.735 1.00 93.38 94 LEU A N 1
ATOM 685 C CA . LEU A 1 94 ? -15.387 -6.338 20.708 1.00 93.38 94 LEU A CA 1
ATOM 686 C C . LEU A 1 94 ? -14.857 -6.018 19.305 1.00 93.38 94 LEU A C 1
ATOM 688 O O . LEU A 1 94 ? -15.579 -6.206 18.329 1.00 93.38 94 LEU A O 1
ATOM 692 N N . VAL A 1 95 ? -13.615 -5.548 19.205 1.00 94.62 95 VAL A N 1
ATOM 693 C CA . VAL A 1 95 ? -12.968 -5.123 17.958 1.00 94.62 95 VAL A CA 1
ATOM 694 C C . VAL A 1 95 ? -11.607 -5.791 17.797 1.00 94.62 95 VAL A C 1
ATOM 696 O O . VAL A 1 95 ? -10.979 -6.190 18.781 1.00 94.62 95 VAL A O 1
ATOM 699 N N . ARG A 1 96 ? -11.146 -5.914 16.554 1.00 94.12 96 ARG A N 1
ATOM 700 C CA . ARG A 1 96 ? -9.820 -6.430 16.205 1.00 94.12 96 ARG A CA 1
ATOM 701 C C . ARG A 1 96 ? -8.990 -5.375 15.484 1.00 94.12 96 ARG A C 1
ATOM 703 O O . ARG A 1 96 ? -9.499 -4.368 14.997 1.00 94.12 96 ARG A O 1
ATOM 710 N N . GLU A 1 97 ? -7.689 -5.624 15.417 1.00 92.00 97 GLU A N 1
ATOM 711 C CA . GLU A 1 97 ? -6.771 -4.798 14.636 1.00 92.00 97 GLU A CA 1
ATOM 712 C C . GLU A 1 97 ? -7.211 -4.750 13.165 1.00 92.00 97 GLU A C 1
ATOM 714 O O . GLU A 1 97 ? -7.471 -5.782 12.547 1.00 92.00 97 GLU A O 1
ATOM 719 N N . GLY A 1 98 ? -7.304 -3.536 12.617 1.00 92.38 98 GLY A N 1
ATOM 720 C CA . GLY A 1 98 ? -7.758 -3.289 11.245 1.00 92.38 98 GLY A CA 1
ATOM 721 C C . GLY A 1 98 ? -9.270 -3.100 11.081 1.00 92.38 98 GLY A C 1
ATOM 722 O O . GLY A 1 98 ? -9.701 -2.687 10.001 1.00 92.38 98 GLY A O 1
ATOM 723 N N . ASP A 1 99 ? -10.076 -3.332 12.122 1.00 94.56 99 ASP A N 1
ATOM 724 C CA . ASP A 1 99 ? -11.513 -3.060 12.060 1.00 94.56 99 ASP A CA 1
ATOM 725 C C . ASP A 1 99 ? -11.781 -1.552 11.971 1.00 94.56 99 ASP A C 1
ATOM 727 O O . ASP A 1 99 ? -11.180 -0.736 12.675 1.00 94.56 99 ASP A O 1
ATOM 731 N N . ARG A 1 100 ? -12.736 -1.164 11.119 1.00 93.75 100 ARG A N 1
ATOM 732 C CA . ARG A 1 100 ? -13.228 0.218 11.092 1.00 93.75 100 ARG A CA 1
ATOM 733 C C . ARG A 1 100 ? -14.177 0.430 12.260 1.00 93.75 100 ARG A C 1
ATOM 735 O O . ARG A 1 100 ? -15.158 -0.297 12.400 1.00 93.75 100 ARG A O 1
ATOM 742 N N . VAL A 1 101 ? -13.918 1.470 13.040 1.00 93.06 101 VAL A N 1
ATOM 743 C CA . VAL A 1 101 ? -14.739 1.854 14.189 1.00 93.06 101 VAL A CA 1
ATOM 744 C C . VAL A 1 101 ? -15.350 3.233 13.976 1.00 93.06 101 VAL A C 1
ATOM 746 O O . VAL A 1 101 ? -14.780 4.077 13.284 1.00 93.06 101 VAL A O 1
ATOM 749 N N . GLN A 1 102 ? -16.524 3.459 14.557 1.00 93.94 102 GLN A N 1
ATOM 750 C CA . GLN A 1 102 ? -17.202 4.757 14.542 1.00 93.94 102 GLN A CA 1
ATOM 751 C C . GLN A 1 102 ? -17.117 5.435 15.911 1.00 93.94 102 GLN A C 1
ATOM 753 O O . GLN A 1 102 ? -16.965 4.779 16.943 1.00 93.94 102 GLN A O 1
ATOM 758 N N . ALA A 1 103 ? -17.241 6.762 15.936 1.00 93.06 103 ALA A N 1
ATOM 759 C CA . ALA A 1 103 ? -17.295 7.504 17.190 1.00 93.06 103 ALA A CA 1
ATOM 760 C C . ALA A 1 103 ? -18.480 7.026 18.049 1.00 93.06 103 ALA A C 1
ATOM 762 O O . ALA A 1 103 ? -19.606 6.922 17.568 1.00 93.06 103 ALA A O 1
ATOM 763 N N . GLY A 1 104 ? -18.212 6.725 19.321 1.00 92.81 104 GLY A N 1
ATOM 764 C CA . GLY A 1 104 ? -19.209 6.187 20.254 1.00 92.81 104 GLY A CA 1
ATOM 765 C C . GLY A 1 104 ? -19.398 4.667 20.197 1.00 92.81 104 GLY A C 1
ATOM 766 O O . GLY A 1 104 ? -20.155 4.129 21.001 1.00 92.81 104 GLY A O 1
ATOM 767 N N . GLN A 1 105 ? -18.706 3.956 19.303 1.00 94.75 105 GLN A N 1
ATOM 768 C CA . GLN A 1 105 ? -18.719 2.495 19.284 1.00 94.75 105 GLN A CA 1
ATOM 769 C C . GLN A 1 105 ? -17.992 1.921 20.509 1.00 94.75 105 GLN A C 1
ATOM 771 O O . GLN A 1 105 ? -16.890 2.348 20.855 1.00 94.75 105 GLN A O 1
ATOM 776 N N . VAL A 1 106 ? -18.596 0.916 21.148 1.00 94.19 106 VAL A N 1
ATOM 777 C CA . VAL A 1 106 ? -17.983 0.206 22.278 1.00 94.19 106 VAL A CA 1
ATOM 778 C C . VAL A 1 106 ? -16.858 -0.692 21.763 1.00 94.19 106 VAL A C 1
ATOM 780 O O . VAL A 1 106 ? -17.079 -1.538 20.897 1.00 94.19 106 VAL A O 1
ATOM 783 N N . LEU A 1 107 ? -15.651 -0.506 22.301 1.00 93.56 107 LEU A N 1
ATOM 784 C CA . LEU A 1 107 ? -14.458 -1.257 21.894 1.00 93.56 107 LEU A CA 1
ATOM 785 C C . LEU A 1 107 ? -14.188 -2.466 22.801 1.00 93.56 107 LEU A C 1
ATOM 787 O O . LEU A 1 107 ? -13.789 -3.530 22.326 1.00 93.56 107 LEU A O 1
ATOM 791 N N . PHE A 1 108 ? -14.409 -2.313 24.107 1.00 92.75 108 PHE A N 1
ATOM 792 C CA . PHE A 1 108 ? -14.193 -3.361 25.100 1.00 92.75 108 PHE A CA 1
ATOM 793 C C . PHE A 1 108 ? -15.107 -3.186 26.312 1.00 92.75 108 PHE A C 1
ATOM 795 O O . PHE A 1 108 ? -15.531 -2.077 26.634 1.00 92.75 108 PHE A O 1
ATOM 802 N N . GLU A 1 109 ? -15.379 -4.296 26.986 1.00 93.62 109 GLU A N 1
ATOM 803 C CA . GLU A 1 109 ? -16.154 -4.358 28.222 1.00 93.62 109 GLU A CA 1
ATOM 804 C C . GLU A 1 109 ? -15.229 -4.686 29.395 1.00 93.62 109 GLU A C 1
ATOM 806 O O . GLU A 1 109 ? -14.322 -5.518 29.280 1.00 93.62 109 GLU A O 1
ATOM 811 N N . LEU A 1 110 ? -15.469 -4.029 30.527 1.00 93.00 110 LEU A N 1
ATOM 812 C CA . LEU A 1 110 ? -14.730 -4.216 31.770 1.00 93.00 110 LEU A CA 1
ATOM 813 C C . LEU A 1 110 ? -15.633 -4.892 32.804 1.00 93.00 110 LEU A C 1
ATOM 815 O O . LEU A 1 110 ? -16.812 -4.558 32.891 1.00 93.00 110 LEU A O 1
ATOM 819 N N . ASP A 1 111 ? -15.060 -5.790 33.597 1.00 88.44 111 ASP A N 1
ATOM 820 C CA . ASP A 1 111 ? -15.689 -6.400 34.771 1.00 88.44 111 ASP A CA 1
ATOM 821 C C . ASP A 1 111 ? -14.901 -6.000 36.029 1.00 88.44 111 ASP A C 1
ATOM 823 O O . ASP A 1 111 ? -13.664 -5.912 35.985 1.00 88.44 111 ASP A O 1
ATOM 827 N N . SER A 1 112 ? 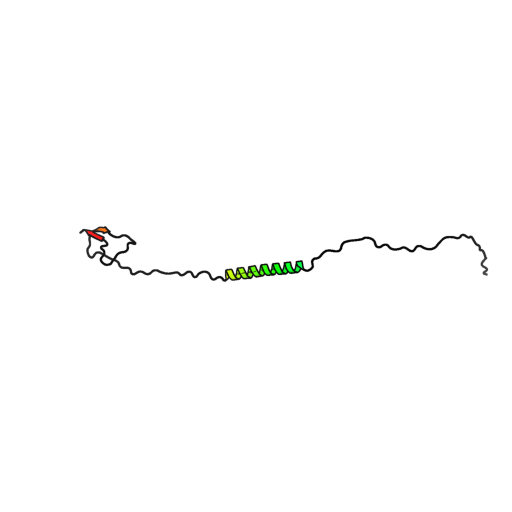-15.623 -5.652 37.098 1.00 75.69 1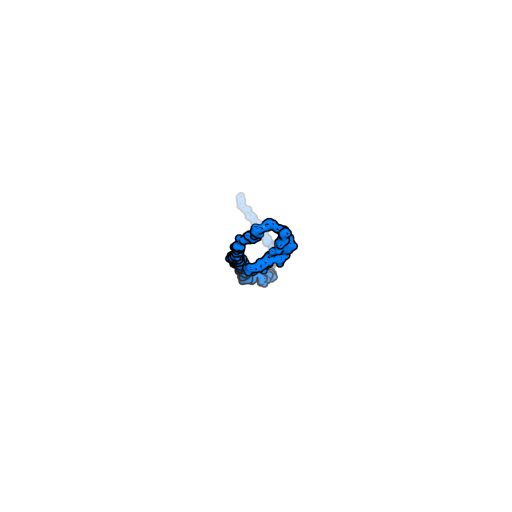12 SER A N 1
ATOM 828 C CA . SER A 1 112 ? -15.096 -4.959 38.292 1.00 75.69 112 SER A CA 1
ATOM 829 C C . SER A 1 112 ? -14.918 -5.883 39.488 1.00 75.69 112 SER A C 1
ATOM 831 O O . SER A 1 112 ? -15.874 -6.615 39.813 1.00 75.69 112 SER A O 1
#

Secondary structure (DSSP, 8-state):
---------------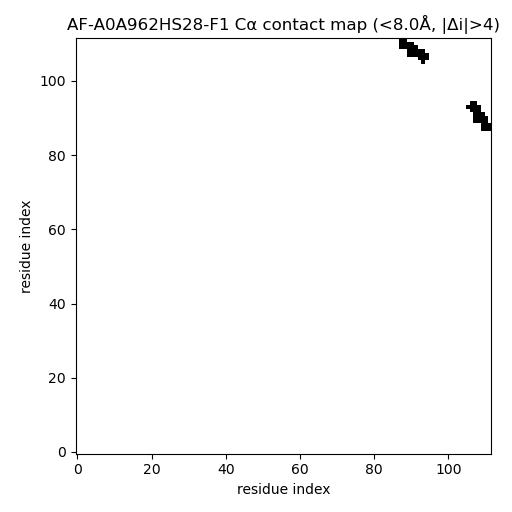---------PPP-----S----TTHHHHHHHHHHHHHHHHHHHHHHHHTSPPPP---------------SS--EEEEE---TT----TT---EEEE-

Sequence (112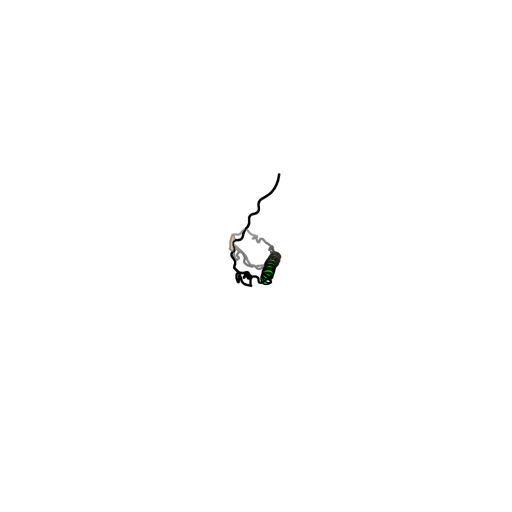 aa):
MSESETSGPDAQRPDTTPPVDRPAMPPALEEQSSSAPSGARRWVGVVTIVIVVSFIVVGLWLAFRAPADVVQGMADADSINVSAKISARVSKLLVREGDRVQAGQVLFELDS